Protein AF-A0A2V5W641-F1 (afdb_monomer)

Sequence (50 aa):
VRAQALMPDGKLADDFLIMKGKNSIHVCNAPSPAATASLEIGRFIAKQLP

pLDDT: mean 92.17, std 4.99, range [69.44, 97.19]

Solvent-accessible surface area (backbone atoms only — not comparable to full-atom values): 3288 Å² total; per-residue (Å²): 139,74,86,77,43,68,42,97,88,70,45,74,56,61,73,60,40,72,46,80,52,96,94,48,78,42,65,72,21,52,57,82,60,48,78,83,42,41,66,59,55,50,52,59,54,59,72,72,54,134

Structure (mmCIF, N/CA/C/O backbone):
data_AF-A0A2V5W641-F1
#
_entry.id   AF-A0A2V5W641-F1
#
loop_
_atom_site.group_PDB
_atom_site.id
_atom_site.type_symbol
_atom_site.label_atom_id
_atom_site.label_alt_id
_atom_site.label_comp_id
_atom_site.label_asym_id
_atom_site.label_entity_id
_atom_site.label_seq_id
_atom_site.pdbx_PDB_ins_code
_atom_site.Cartn_x
_atom_site.Cartn_y
_atom_site.Cartn_z
_atom_site.occupancy
_atom_site.B_iso_or_equiv
_atom_site.auth_seq_id
_atom_site.auth_comp_id
_atom_site.auth_asym_id
_atom_site.auth_atom_id
_atom_site.pdbx_PDB_model_num
ATOM 1 N N . VAL A 1 1 ? 12.887 -5.562 -7.399 1.00 69.44 1 VAL A N 1
ATOM 2 C CA . VAL A 1 1 ? 11.826 -4.906 -8.203 1.00 69.44 1 VAL A CA 1
ATOM 3 C C . VAL A 1 1 ? 10.625 -4.644 -7.300 1.00 69.44 1 VAL A C 1
ATOM 5 O O . VAL A 1 1 ? 10.396 -5.467 -6.420 1.00 69.44 1 VAL A O 1
ATOM 8 N N . ARG A 1 2 ? 9.917 -3.514 -7.450 1.00 83.94 2 ARG A N 1
ATOM 9 C CA . ARG A 1 2 ? 8.686 -3.204 -6.693 1.00 83.94 2 ARG A CA 1
ATOM 10 C C . ARG A 1 2 ? 7.544 -2.871 -7.650 1.00 83.94 2 ARG A C 1
ATOM 12 O O . ARG A 1 2 ? 7.805 -2.306 -8.709 1.00 83.94 2 ARG A O 1
ATOM 19 N N . ALA A 1 3 ? 6.312 -3.190 -7.262 1.00 87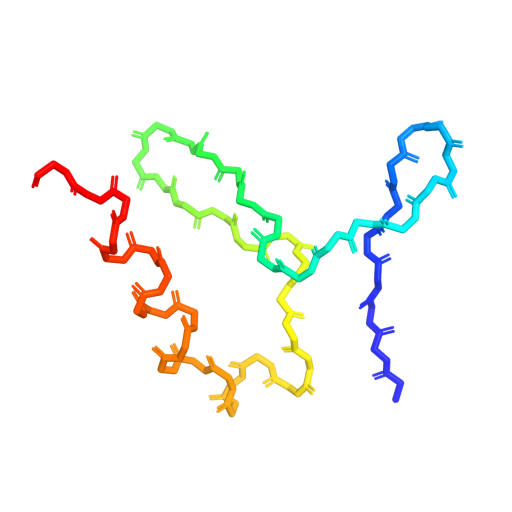.81 3 ALA A N 1
ATOM 20 C CA . ALA A 1 3 ? 5.134 -2.604 -7.894 1.00 87.81 3 ALA A CA 1
ATOM 21 C C . ALA A 1 3 ? 5.019 -1.126 -7.483 1.00 87.81 3 ALA A C 1
ATOM 23 O O . ALA A 1 3 ? 5.437 -0.757 -6.384 1.00 87.81 3 ALA A O 1
ATOM 24 N N . GLN A 1 4 ? 4.489 -0.290 -8.373 1.00 93.12 4 GLN A N 1
ATOM 25 C CA . GLN A 1 4 ? 4.272 1.133 -8.127 1.00 93.12 4 GLN A CA 1
ATOM 26 C C . GLN A 1 4 ? 2.923 1.531 -8.712 1.00 93.12 4 GLN A C 1
ATOM 28 O O .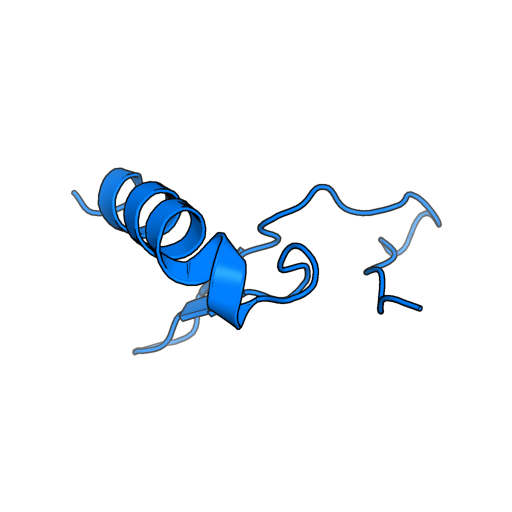 GLN A 1 4 ? 2.651 1.247 -9.880 1.00 93.12 4 GLN A O 1
ATOM 33 N N . ALA A 1 5 ? 2.087 2.174 -7.903 1.00 94.88 5 ALA A N 1
ATOM 34 C CA . ALA A 1 5 ? 0.794 2.661 -8.355 1.00 94.88 5 ALA A CA 1
ATOM 35 C C . ALA A 1 5 ? 0.949 3.930 -9.210 1.00 94.88 5 ALA A C 1
ATOM 37 O O . ALA A 1 5 ? 1.768 4.808 -8.922 1.00 94.88 5 ALA A O 1
ATOM 38 N N . LEU A 1 6 ? 0.131 4.010 -10.260 1.00 96.12 6 LEU A N 1
ATOM 39 C CA . LEU A 1 6 ? 0.045 5.139 -11.177 1.00 96.12 6 LEU A CA 1
ATOM 40 C C . LEU A 1 6 ? -1.345 5.764 -11.064 1.00 96.12 6 LEU A C 1
ATOM 42 O O . LEU A 1 6 ? -2.356 5.059 -11.088 1.00 96.12 6 LEU A O 1
ATOM 46 N N . MET A 1 7 ? -1.386 7.082 -10.957 1.00 95.19 7 MET A N 1
ATOM 47 C CA . MET A 1 7 ? -2.616 7.859 -11.000 1.00 95.19 7 MET A CA 1
ATOM 48 C C . MET A 1 7 ? -3.132 7.958 -12.447 1.00 95.19 7 MET A C 1
ATOM 50 O O . MET A 1 7 ? -2.351 7.802 -13.390 1.00 95.19 7 MET A O 1
ATOM 54 N N . PRO A 1 8 ? -4.429 8.250 -12.666 1.00 95.56 8 PRO A N 1
ATOM 55 C CA . PRO A 1 8 ? -4.991 8.373 -14.016 1.00 95.56 8 PRO A CA 1
ATOM 56 C C . PRO A 1 8 ? -4.319 9.439 -14.895 1.00 95.56 8 PRO A C 1
ATOM 58 O O . PRO A 1 8 ? -4.358 9.334 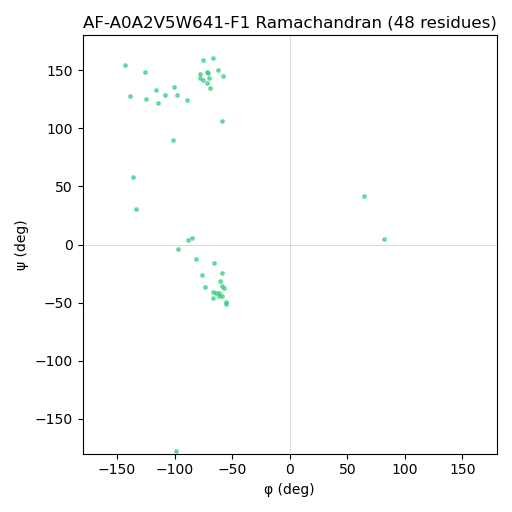-16.115 1.00 95.56 8 PRO A O 1
ATOM 61 N N . ASP A 1 9 ? -3.692 10.450 -14.287 1.00 97.19 9 ASP A N 1
ATOM 62 C CA . ASP A 1 9 ? -2.929 11.499 -14.975 1.00 97.19 9 ASP A CA 1
ATOM 63 C C . ASP A 1 9 ? -1.469 11.102 -15.272 1.00 97.19 9 ASP A C 1
ATOM 65 O O . ASP A 1 9 ? -0.682 11.922 -15.742 1.00 97.19 9 ASP A O 1
ATOM 69 N N . GLY A 1 10 ? -1.095 9.851 -14.992 1.00 96.69 10 GLY A N 1
ATOM 70 C CA . GLY A 1 10 ? 0.244 9.323 -15.225 1.00 96.69 10 GLY A CA 1
ATOM 71 C C . GLY A 1 10 ? 1.263 9.671 -14.139 1.00 96.69 10 GLY A C 1
ATOM 72 O O . GLY A 1 10 ? 2.437 9.333 -14.291 1.00 96.69 10 GLY A O 1
ATOM 73 N N . LYS A 1 11 ? 0.869 10.326 -13.040 1.00 97.06 11 LYS A N 1
ATOM 74 C CA 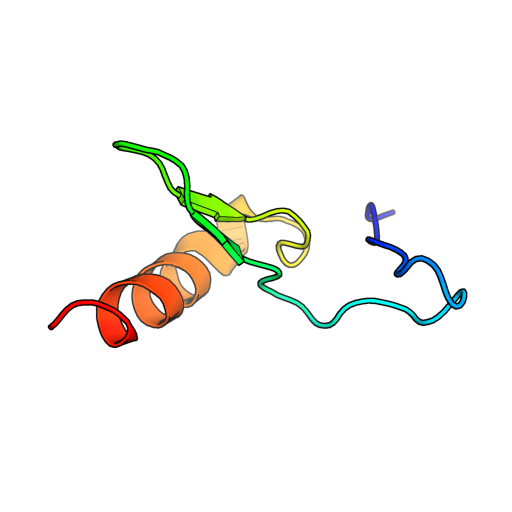. LYS A 1 11 ? 1.782 10.559 -11.911 1.00 97.06 11 LYS A CA 1
ATOM 75 C C . LYS A 1 11 ? 1.944 9.309 -11.062 1.00 97.06 11 LYS A C 1
ATOM 77 O O . LYS A 1 11 ? 1.007 8.534 -10.883 1.00 97.06 11 LYS A O 1
ATOM 82 N N . LEU A 1 12 ? 3.134 9.134 -10.497 1.00 94.94 12 LEU A N 1
ATOM 83 C CA . LEU A 1 12 ? 3.365 8.099 -9.495 1.00 94.94 12 LEU A CA 1
ATOM 84 C C . LEU A 1 12 ? 2.617 8.465 -8.214 1.00 94.94 12 LEU A C 1
ATOM 86 O O . LEU A 1 12 ? 2.674 9.612 -7.774 1.00 94.94 12 LEU A O 1
ATOM 90 N N . ALA A 1 13 ? 1.928 7.492 -7.627 1.00 93.81 13 ALA A N 1
ATOM 91 C CA . ALA A 1 13 ? 1.354 7.674 -6.306 1.00 93.81 13 ALA A CA 1
ATOM 92 C C . ALA A 1 13 ? 2.463 7.677 -5.245 1.00 93.81 13 ALA A C 1
ATOM 94 O O . ALA A 1 13 ? 3.469 6.968 -5.375 1.00 93.81 13 ALA A O 1
ATOM 95 N N . ASP A 1 14 ? 2.238 8.428 -4.171 1.00 90.75 14 ASP A N 1
ATOM 96 C CA . ASP A 1 14 ? 3.058 8.334 -2.968 1.00 90.75 14 ASP A CA 1
ATOM 97 C C . ASP A 1 14 ? 2.868 6.975 -2.282 1.00 90.75 14 ASP A C 1
ATOM 99 O O . ASP A 1 14 ? 1.891 6.249 -2.518 1.00 90.75 14 ASP A O 1
ATOM 103 N N . ASP A 1 15 ? 3.825 6.615 -1.430 1.00 89.69 15 ASP A N 1
ATOM 104 C CA . ASP A 1 15 ? 3.688 5.435 -0.587 1.00 89.69 15 ASP A CA 1
ATOM 105 C C . ASP A 1 15 ? 2.481 5.603 0.363 1.00 89.69 15 ASP A C 1
ATOM 107 O O . ASP A 1 15 ? 2.108 6.706 0.760 1.00 89.69 15 ASP A O 1
ATOM 111 N N . PHE A 1 16 ? 1.857 4.482 0.728 1.00 91.50 16 PHE A N 1
ATOM 112 C CA . PHE A 1 16 ? 0.617 4.428 1.512 1.00 91.50 16 PHE A CA 1
ATOM 113 C C . PHE A 1 16 ? -0.613 5.032 0.820 1.00 91.50 16 PHE A C 1
ATOM 115 O O . PHE A 1 16 ? -1.451 5.653 1.470 1.00 91.50 16 PHE A O 1
ATOM 122 N N . LEU A 1 17 ? -0.802 4.781 -0.477 1.00 93.44 17 LEU A N 1
ATOM 123 C CA . LEU A 1 17 ? -2.107 5.005 -1.109 1.00 93.44 17 LEU A CA 1
ATOM 124 C C . LEU A 1 17 ? -3.188 4.157 -0.405 1.00 93.44 17 LEU A C 1
ATOM 126 O O . LEU A 1 17 ? -3.220 2.935 -0.574 1.00 93.44 17 LEU A O 1
ATOM 130 N N . ILE A 1 18 ? -4.051 4.794 0.394 1.00 92.19 18 ILE A N 1
ATOM 131 C CA . ILE A 1 18 ? -5.097 4.122 1.178 1.00 92.19 18 ILE A CA 1
ATOM 132 C C . ILE A 1 18 ? -6.442 4.177 0.461 1.00 92.19 18 ILE A C 1
ATOM 134 O O . ILE A 1 18 ? -6.948 5.252 0.151 1.00 92.19 18 ILE A O 1
ATOM 138 N N . MET A 1 19 ? -7.071 3.013 0.317 1.00 92.25 19 MET A N 1
ATOM 139 C CA . MET A 1 19 ? -8.462 2.886 -0.112 1.00 92.25 19 MET A CA 1
ATOM 140 C C . MET A 1 19 ? -9.294 2.298 1.030 1.00 92.25 19 MET A C 1
ATOM 142 O O . MET A 1 19 ? -9.006 1.203 1.523 1.00 92.25 19 MET A O 1
ATOM 146 N N . LYS A 1 20 ? -10.330 3.023 1.467 1.00 93.12 20 LYS A N 1
ATOM 147 C CA . LYS A 1 20 ? -11.253 2.569 2.518 1.00 93.12 20 LYS A CA 1
ATOM 148 C C . LYS A 1 20 ? -12.408 1.785 1.893 1.00 93.12 20 LYS A C 1
ATOM 150 O O . LYS A 1 20 ? -13.098 2.295 1.014 1.00 93.12 20 LYS A O 1
ATOM 155 N N . GLY A 1 21 ? -12.611 0.555 2.350 1.00 93.75 21 GLY A N 1
ATOM 156 C CA . GLY A 1 21 ? -13.812 -0.235 2.091 1.00 93.75 21 GLY A CA 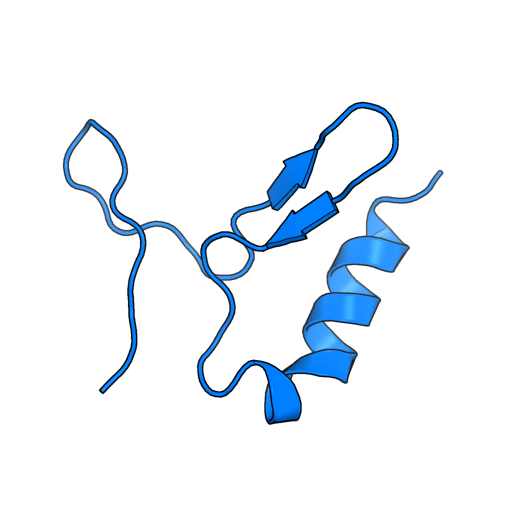1
ATOM 157 C C . GLY A 1 21 ? -14.783 -0.165 3.271 1.00 93.75 21 GLY A C 1
ATOM 158 O O . GLY A 1 21 ? -14.518 0.509 4.264 1.00 93.75 21 GLY A O 1
ATOM 159 N N . LYS A 1 22 ? -15.905 -0.891 3.188 1.00 93.94 22 LYS A N 1
ATOM 160 C CA . LYS A 1 22 ? -16.947 -0.891 4.235 1.00 93.94 22 LYS A CA 1
ATOM 161 C C . LYS A 1 22 ? -16.387 -1.266 5.616 1.00 93.94 22 LYS A C 1
ATOM 163 O O . LYS A 1 22 ? -16.598 -0.533 6.570 1.00 93.94 22 LYS A O 1
ATOM 168 N N . ASN A 1 23 ? -15.635 -2.366 5.688 1.00 93.19 23 ASN A N 1
ATOM 169 C CA . ASN A 1 23 ? -14.989 -2.871 6.907 1.00 93.19 23 ASN A CA 1
ATOM 170 C C . ASN A 1 23 ? -13.522 -3.262 6.625 1.00 93.19 23 ASN A C 1
ATOM 172 O O . ASN A 1 23 ? -13.005 -4.223 7.190 1.00 93.19 23 ASN A O 1
ATOM 176 N N . SER A 1 24 ? -12.871 -2.583 5.679 1.00 94.62 24 SER A N 1
ATOM 177 C CA . SER A 1 24 ? -11.514 -2.912 5.237 1.00 94.62 24 SER A CA 1
ATOM 178 C C . SER A 1 24 ? -10.710 -1.661 4.919 1.00 94.62 24 SER A C 1
ATOM 180 O O . SER A 1 24 ? -11.250 -0.617 4.552 1.00 94.62 24 SER A O 1
ATOM 182 N N . ILE A 1 25 ? -9.393 -1.790 5.035 1.00 93.88 25 ILE A N 1
ATOM 183 C CA . ILE A 1 25 ? -8.428 -0.787 4.600 1.00 93.88 25 ILE A CA 1
ATOM 184 C C . ILE A 1 25 ? -7.469 -1.488 3.644 1.00 93.88 25 ILE A C 1
ATOM 186 O O . ILE A 1 25 ? -6.877 -2.508 3.993 1.00 93.88 25 ILE A O 1
ATOM 190 N N . HIS A 1 26 ? -7.327 -0.945 2.441 1.00 94.06 26 HIS A N 1
ATOM 191 C CA . HIS A 1 26 ? -6.408 -1.448 1.428 1.00 94.06 26 HIS A CA 1
ATOM 192 C C . HIS A 1 26 ? -5.234 -0.477 1.288 1.00 94.06 26 HIS A C 1
ATOM 194 O O . HIS A 1 26 ? -5.442 0.720 1.102 1.00 94.06 26 HIS A O 1
ATOM 200 N N . VAL 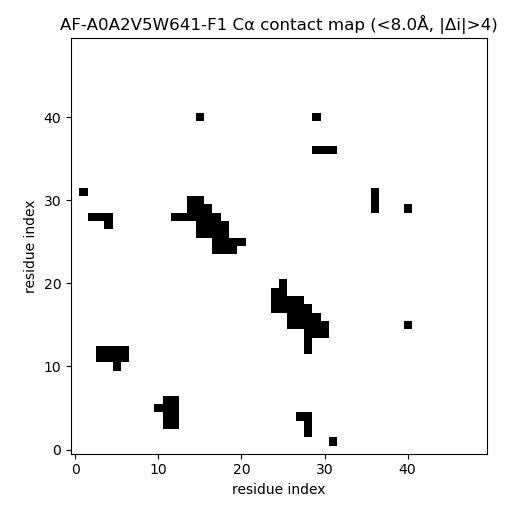A 1 27 ? -4.006 -0.995 1.366 1.00 93.69 27 VAL A N 1
ATOM 201 C CA . VAL A 1 27 ? -2.768 -0.228 1.155 1.00 93.69 27 VAL A CA 1
ATOM 202 C C . VAL A 1 27 ? -2.264 -0.531 -0.257 1.00 93.69 27 VAL A C 1
ATOM 204 O O . VAL A 1 27 ? -1.537 -1.496 -0.478 1.00 93.69 27 VAL A O 1
ATOM 207 N N . CYS A 1 28 ? -2.710 0.257 -1.232 1.00 92.38 28 CYS A N 1
ATOM 208 C CA . CYS A 1 28 ? -2.536 -0.005 -2.664 1.00 92.38 28 CYS A CA 1
ATOM 209 C C . CYS A 1 28 ? -1.158 0.398 -3.213 1.00 92.38 28 CYS A C 1
ATOM 211 O O . CYS A 1 28 ? -0.813 -0.008 -4.318 1.00 92.38 28 CYS A O 1
ATOM 213 N N . ASN A 1 29 ? -0.368 1.162 -2.451 1.00 94.06 29 ASN A N 1
ATOM 214 C CA . ASN A 1 29 ? 1.007 1.527 -2.801 1.00 94.06 29 ASN A CA 1
ATOM 215 C C . ASN A 1 29 ? 1.937 1.391 -1.585 1.00 94.06 29 ASN A C 1
ATOM 217 O O . ASN A 1 29 ? 2.490 2.364 -1.082 1.00 94.06 29 ASN A O 1
ATOM 221 N N . ALA A 1 30 ? 2.011 0.189 -1.011 1.00 93.00 30 ALA A N 1
ATOM 222 C CA . ALA A 1 30 ? 2.863 -0.067 0.148 1.00 93.00 30 ALA A CA 1
ATOM 223 C C . ALA A 1 30 ? 4.363 -0.036 -0.232 1.00 93.00 30 ALA A C 1
ATOM 225 O O .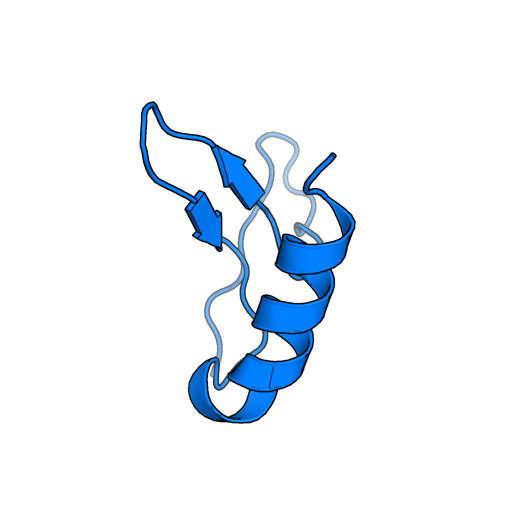 ALA A 1 30 ? 4.727 -0.565 -1.288 1.00 93.00 30 ALA A O 1
ATOM 226 N N . PRO A 1 31 ? 5.252 0.486 0.639 1.00 89.31 31 PRO A N 1
ATOM 227 C CA . PRO A 1 31 ? 6.697 0.381 0.450 1.00 89.31 31 PRO A CA 1
ATOM 228 C C . PRO A 1 31 ? 7.136 -1.085 0.354 1.00 89.31 31 PRO A C 1
ATOM 230 O O . PRO A 1 31 ? 6.591 -1.953 1.036 1.00 89.31 31 PRO A O 1
ATOM 233 N N . SER A 1 32 ? 8.149 -1.374 -0.466 1.00 86.06 32 SER A N 1
ATOM 234 C CA . SER A 1 32 ? 8.638 -2.743 -0.667 1.00 86.06 32 SER A CA 1
ATOM 235 C C . SER A 1 32 ? 9.908 -3.036 0.143 1.00 86.06 32 SER A C 1
ATOM 237 O O . SER A 1 32 ? 10.856 -2.257 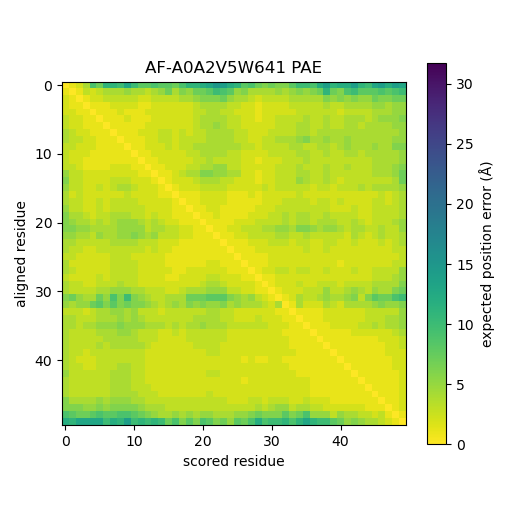0.037 1.00 86.06 32 SER A O 1
ATOM 239 N N . PRO A 1 33 ? 10.007 -4.203 0.814 1.00 89.88 33 PRO A N 1
ATOM 240 C CA . PRO A 1 33 ? 8.930 -5.166 1.080 1.00 89.88 33 PRO A CA 1
ATOM 241 C C . PRO A 1 33 ? 7.928 -4.661 2.131 1.00 89.88 33 PRO A C 1
ATOM 243 O O . PRO A 1 33 ? 8.316 -4.151 3.180 1.00 89.88 33 PRO A O 1
ATOM 246 N N . ALA A 1 34 ? 6.632 -4.896 1.912 1.00 90.06 34 ALA A N 1
ATOM 247 C CA . ALA A 1 34 ? 5.600 -4.464 2.861 1.00 90.06 34 ALA A CA 1
ATOM 248 C C . ALA A 1 34 ? 5.775 -5.102 4.253 1.00 90.06 34 ALA A C 1
ATOM 250 O O . ALA A 1 34 ? 5.488 -4.470 5.265 1.00 90.06 34 ALA A O 1
ATOM 251 N N . ALA A 1 35 ? 6.310 -6.328 4.314 1.00 92.00 35 ALA A N 1
ATOM 252 C CA . ALA A 1 35 ? 6.586 -7.025 5.568 1.00 92.00 35 ALA A CA 1
ATOM 253 C C . ALA A 1 35 ? 7.547 -6.238 6.478 1.00 92.00 35 ALA A C 1
ATOM 255 O O . ALA A 1 35 ? 7.282 -6.089 7.671 1.00 92.00 35 ALA A O 1
ATOM 256 N N . THR A 1 36 ? 8.623 -5.675 5.918 1.00 93.81 36 THR A N 1
ATOM 257 C CA . THR A 1 36 ? 9.603 -4.887 6.684 1.00 93.81 36 THR A CA 1
ATOM 258 C C . THR A 1 36 ? 9.090 -3.488 7.015 1.00 93.81 36 THR A C 1
ATOM 260 O O . THR A 1 36 ? 9.484 -2.919 8.025 1.00 93.81 36 THR A O 1
ATOM 263 N N . ALA A 1 37 ? 8.176 -2.946 6.205 1.00 92.56 37 ALA A N 1
ATOM 264 C CA . ALA A 1 37 ? 7.526 -1.656 6.445 1.00 92.56 37 ALA A CA 1
ATOM 265 C C . ALA A 1 37 ? 6.246 -1.753 7.304 1.00 92.56 37 ALA A C 1
ATOM 267 O O . ALA A 1 37 ? 5.572 -0.746 7.519 1.00 92.56 37 ALA A O 1
ATOM 268 N N . SER A 1 38 ? 5.893 -2.946 7.798 1.00 94.62 38 SER A N 1
ATOM 269 C CA . SER A 1 38 ? 4.606 -3.220 8.456 1.00 94.62 38 SER A CA 1
ATOM 270 C C . SER A 1 38 ? 4.317 -2.323 9.663 1.00 94.62 38 SER A C 1
ATOM 272 O O . SER A 1 38 ? 3.179 -1.885 9.832 1.00 94.62 38 SER A O 1
ATOM 274 N N . LEU A 1 39 ? 5.334 -1.985 10.462 1.00 96.44 39 LEU A N 1
ATOM 275 C CA . LEU A 1 39 ? 5.175 -1.093 11.615 1.00 96.44 39 LEU A CA 1
ATOM 276 C C . LEU A 1 39 ? 4.821 0.340 11.203 1.00 96.44 39 LEU A C 1
ATOM 278 O O . LEU A 1 39 ? 3.952 0.955 11.819 1.00 96.44 39 LEU A O 1
ATOM 282 N N . GLU A 1 40 ? 5.439 0.859 10.142 1.00 95.25 40 GLU A N 1
ATOM 283 C CA . GLU A 1 40 ? 5.137 2.203 9.640 1.00 95.25 40 GLU A CA 1
ATOM 284 C C . GLU A 1 40 ? 3.789 2.248 8.913 1.00 95.25 40 GLU A C 1
ATOM 286 O O . GLU A 1 40 ? 3.027 3.193 9.120 1.00 95.25 40 GLU A O 1
ATOM 291 N N . ILE A 1 41 ? 3.423 1.186 8.179 1.00 94.75 41 ILE A N 1
ATOM 292 C CA . ILE A 1 41 ? 2.062 1.013 7.639 1.00 94.75 41 ILE A CA 1
ATOM 293 C C . ILE A 1 41 ? 1.036 1.080 8.781 1.00 94.75 41 ILE A C 1
ATOM 295 O O . ILE A 1 41 ? 0.079 1.855 8.719 1.00 94.75 41 ILE A O 1
ATOM 299 N N . GLY A 1 42 ? 1.246 0.299 9.845 1.00 95.50 42 GLY A N 1
ATOM 300 C CA . GLY A 1 42 ? 0.356 0.265 11.005 1.00 95.50 42 GLY A CA 1
ATOM 301 C C . GLY A 1 42 ? 0.257 1.619 11.708 1.00 95.50 42 GLY A C 1
ATOM 302 O O . GLY A 1 42 ? -0.845 2.082 12.001 1.00 95.50 42 GLY A O 1
ATOM 303 N N . ARG A 1 43 ? 1.390 2.300 11.914 1.00 95.94 43 ARG A N 1
ATOM 304 C CA . ARG A 1 43 ? 1.437 3.640 12.517 1.00 95.94 43 ARG A CA 1
ATOM 305 C C . ARG A 1 43 ? 0.681 4.668 11.676 1.00 95.94 43 ARG A C 1
ATOM 307 O O . ARG A 1 43 ? -0.031 5.499 12.236 1.00 95.94 43 ARG A O 1
ATOM 314 N N . PHE A 1 44 ? 0.828 4.621 10.354 1.00 94.50 44 PHE A N 1
ATOM 315 C CA . PHE A 1 44 ? 0.129 5.521 9.440 1.00 94.50 44 PHE A CA 1
ATOM 316 C C . PHE A 1 44 ? -1.389 5.315 9.477 1.00 94.50 44 PHE A C 1
ATOM 318 O O . PHE A 1 44 ? -2.136 6.291 9.520 1.00 94.50 44 PHE A O 1
ATOM 325 N N . ILE A 1 45 ? -1.845 4.060 9.520 1.00 94.06 45 ILE A N 1
ATOM 326 C CA . ILE A 1 45 ? -3.271 3.725 9.636 1.00 94.06 45 ILE A CA 1
ATOM 327 C C . ILE A 1 45 ? -3.823 4.157 10.999 1.00 94.06 45 ILE A C 1
ATOM 329 O O . ILE A 1 45 ? -4.870 4.796 11.053 1.00 94.06 45 ILE A O 1
ATOM 333 N N . ALA A 1 46 ? -3.114 3.860 12.092 1.00 95.25 46 ALA A N 1
ATOM 334 C CA . ALA A 1 46 ? -3.558 4.187 13.447 1.00 95.25 46 ALA A CA 1
ATOM 335 C C . ALA A 1 46 ? -3.777 5.696 13.648 1.00 95.25 46 ALA A C 1
ATOM 337 O O . ALA A 1 46 ? -4.732 6.090 14.305 1.00 95.25 46 ALA A O 1
ATOM 338 N N . LYS A 1 47 ? -2.947 6.546 13.025 1.00 94.75 47 LYS A N 1
ATOM 339 C CA . LYS A 1 47 ? -3.099 8.014 13.055 1.00 94.75 47 LYS A CA 1
ATOM 340 C C . LYS A 1 47 ? -4.363 8.538 12.361 1.00 94.75 47 LYS A C 1
ATOM 342 O O . LYS A 1 47 ? -4.692 9.704 12.533 1.00 94.75 47 LYS A O 1
ATOM 347 N N . GLN A 1 48 ? -5.024 7.724 11.539 1.00 88.19 48 GLN A N 1
ATOM 348 C CA . GLN A 1 48 ? -6.246 8.103 10.821 1.00 88.19 48 GLN A CA 1
ATOM 349 C C . GLN A 1 48 ? -7.524 7.647 11.532 1.00 88.19 48 GLN A C 1
ATOM 351 O O . GLN A 1 48 ? -8.620 7.908 11.025 1.00 88.19 48 GLN A O 1
ATOM 356 N N . LEU A 1 49 ? -7.394 6.916 12.641 1.00 83.75 49 LEU A N 1
ATOM 357 C CA . LEU A 1 49 ? -8.522 6.570 13.493 1.00 83.75 49 LEU A CA 1
ATOM 358 C C . LEU A 1 49 ? -8.888 7.787 14.363 1.00 83.75 49 LEU A C 1
ATOM 360 O O . LEU A 1 49 ? -7.985 8.542 14.729 1.00 83.75 49 LEU A O 1
ATOM 364 N N . PRO A 1 50 ? -10.188 8.005 14.627 1.00 76.56 50 PRO A N 1
ATOM 365 C CA . PRO A 1 50 ? -10.650 9.072 15.510 1.00 76.56 50 PRO A CA 1
ATOM 366 C C . PRO A 1 50 ? -10.168 8.895 16.954 1.00 76.56 50 PRO A C 1
ATOM 368 O O . PRO A 1 50 ? -9.918 7.737 17.365 1.00 76.56 50 PRO A O 1
#

Mean predicted aligned error: 3.05 Å

Radius of gyration: 11.66 Å; Cα contacts (8 Å, |Δi|>4): 45; chains: 1; bounding box: 29×18×31 Å

Nearest PDB structures (foldseek):
  4e1r-assembly1_A  TM=2.878E-01  e=5.327E+00  Myc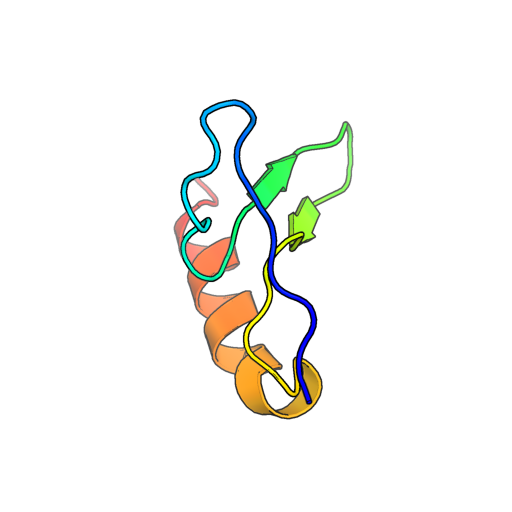obacterium tuberculosis

Foldseek 3Di:
DDDWDADPVRDTDDFQPWDDDPPDIDRPRHPPPNVVCVVVNVVVVVVPDD

Secondary structure (DSSP, 8-state):
-----B-TTSPBPPTT-EEE-SS-EEETTPPSSTTTTHHHHHHHHHTT--